Protein AF-A0A2V8MGJ2-F1 (afdb_monomer_lite)

pLDDT: mean 73.65, std 12.36, range [40.78, 85.12]

Foldseek 3Di:
DDDDPDDPPPPVVVVVLVQKDFPLVLLLVVCLVPDPVNVVLVVVVVCLVVVLVVCVVVVVNVVSVVSVVVNVVSVVVSSVVSSVVVSVCCVVCVVCVVVCVVSVRIDD

Secondary structure (DSSP, 8-state):
-------TTHHHHHHHHHS-EE-HHHHHHHHHHH-HHHHHHHHHHHHHHHHHHHHHHTT-HHHHHHHHHHHHHHHHHHHHHHHHHHHHHHHH-GGGHHHHHHTTSEE-

Sequence (108 aa):
MFESDLPARGRRRTAAEADTQISPLEANYWWRQTTPAGALLNNLMVLFILAPVVLVLKSFYALSFAIFATMVPYGLFIRHLAVRAVRQHLQNHPEERDDFEQAGIISC

Radius of gyration: 20.78 Å; chains: 1; bounding box: 33×25×82 Å

Structure (mmCIF, N/CA/C/O backbone):
data_AF-A0A2V8MGJ2-F1
#
_entry.id   AF-A0A2V8MGJ2-F1
#
loop_
_atom_site.group_PDB
_atom_site.id
_atom_site.type_symbol
_atom_site.label_atom_id
_atom_site.label_alt_id
_atom_site.label_comp_id
_atom_site.label_asym_id
_atom_site.label_entity_id
_atom_site.label_seq_id
_atom_site.pdbx_PDB_ins_code
_atom_site.Cartn_x
_atom_site.Cartn_y
_atom_site.Cartn_z
_atom_site.occupancy
_atom_site.B_iso_or_equiv
_atom_site.auth_seq_id
_atom_site.auth_comp_id
_atom_site.auth_asym_id
_atom_site.auth_atom_id
_atom_site.pdbx_PDB_model_num
ATOM 1 N N . MET A 1 1 ? 8.099 14.581 -55.879 1.00 40.78 1 MET A N 1
ATOM 2 C CA . MET A 1 1 ? 9.112 13.564 -55.543 1.00 40.78 1 MET A CA 1
ATOM 3 C C . MET A 1 1 ? 9.137 13.483 -54.028 1.00 40.78 1 MET A C 1
ATOM 5 O O . MET A 1 1 ? 9.348 14.507 -53.392 1.00 40.78 1 M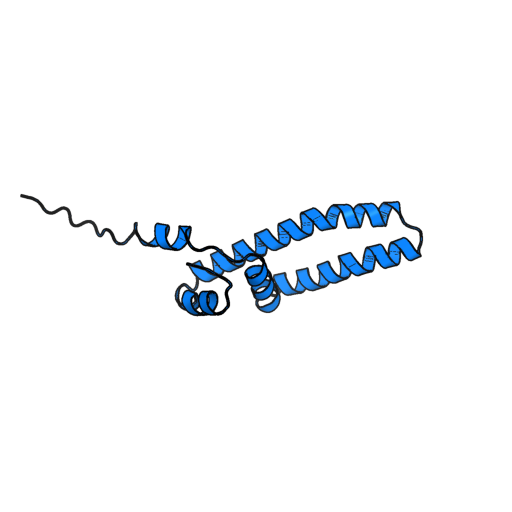ET A O 1
ATOM 9 N N . PHE A 1 2 ? 8.698 12.341 -53.501 1.00 48.00 2 PHE A N 1
ATOM 10 C CA . PHE A 1 2 ? 8.579 12.020 -52.077 1.00 48.00 2 PHE A CA 1
ATOM 11 C C . PHE A 1 2 ? 9.963 11.982 -51.414 1.00 48.00 2 PHE A C 1
ATOM 13 O O . PHE A 1 2 ? 10.901 11.550 -52.069 1.00 48.00 2 PHE A O 1
ATOM 20 N N . GLU A 1 3 ? 10.072 12.423 -50.157 1.00 44.38 3 GLU A N 1
ATOM 21 C CA . GLU A 1 3 ? 10.456 11.555 -49.028 1.00 44.38 3 GLU A CA 1
ATOM 22 C C . GLU A 1 3 ? 10.304 12.353 -47.719 1.00 44.38 3 GLU A C 1
ATOM 24 O O . GLU A 1 3 ? 11.050 13.285 -47.420 1.00 44.38 3 GLU A O 1
ATOM 29 N N . SER A 1 4 ? 9.259 12.043 -46.959 1.00 52.38 4 SER A N 1
ATOM 30 C CA . SER A 1 4 ? 9.019 12.561 -45.616 1.00 52.38 4 SER A CA 1
ATOM 31 C C . SER A 1 4 ? 9.680 11.632 -44.594 1.00 52.38 4 SER A C 1
ATOM 33 O O . SER A 1 4 ? 9.009 10.764 -44.036 1.00 52.38 4 SER A O 1
ATOM 35 N N . ASP A 1 5 ? 10.977 11.809 -44.346 1.00 45.78 5 ASP A N 1
ATOM 36 C CA . ASP A 1 5 ? 11.710 11.096 -43.291 1.00 45.78 5 ASP A CA 1
ATOM 37 C C . ASP A 1 5 ? 11.636 11.857 -41.960 1.00 45.78 5 ASP A C 1
ATOM 39 O O . ASP A 1 5 ? 12.567 12.529 -41.515 1.00 45.78 5 ASP A O 1
ATOM 43 N N . LEU A 1 6 ? 10.483 11.755 -41.299 1.00 57.19 6 LEU A N 1
ATOM 44 C CA . LEU A 1 6 ? 10.365 12.031 -39.868 1.00 57.19 6 LEU A CA 1
ATOM 45 C C . LEU A 1 6 ? 10.436 10.688 -39.128 1.00 57.19 6 LEU A C 1
ATOM 47 O O . LEU A 1 6 ? 9.622 9.802 -39.404 1.00 57.19 6 LEU A O 1
ATOM 51 N N . PRO A 1 7 ? 11.373 10.491 -38.181 1.00 46.06 7 PRO A N 1
ATOM 52 C CA . PRO A 1 7 ? 11.579 9.189 -37.572 1.00 46.06 7 PRO A CA 1
ATOM 53 C C . PRO A 1 7 ? 10.364 8.786 -36.731 1.00 46.06 7 PRO A C 1
ATOM 55 O O . PRO A 1 7 ? 10.124 9.297 -35.635 1.00 46.06 7 PRO A O 1
ATOM 58 N N . ALA A 1 8 ? 9.6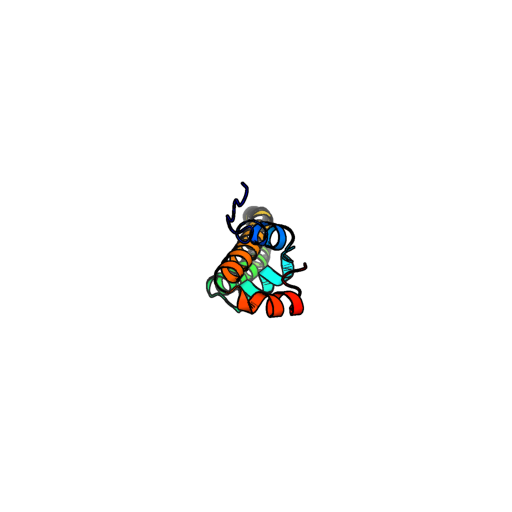50 7.766 -37.208 1.00 52.44 8 ALA A N 1
ATOM 59 C CA . ALA A 1 8 ? 8.579 7.032 -36.531 1.00 52.44 8 ALA A CA 1
ATOM 60 C C . ALA A 1 8 ? 9.037 6.266 -35.261 1.00 52.44 8 ALA A C 1
ATOM 62 O O . ALA A 1 8 ? 8.437 5.264 -34.871 1.00 52.44 8 ALA A O 1
ATOM 63 N N . ARG A 1 9 ? 10.110 6.712 -34.594 1.00 52.28 9 ARG A N 1
ATOM 64 C CA . ARG A 1 9 ? 10.664 6.107 -33.371 1.00 52.28 9 ARG A CA 1
ATOM 65 C C . ARG A 1 9 ? 10.061 6.668 -32.081 1.00 52.28 9 ARG A C 1
ATOM 67 O O . ARG A 1 9 ? 10.114 5.989 -31.063 1.00 52.28 9 ARG A O 1
ATOM 74 N N . GLY A 1 10 ? 9.433 7.846 -32.116 1.00 46.25 10 GLY A N 1
ATOM 75 C CA . GLY A 1 10 ? 8.818 8.450 -30.924 1.00 46.25 10 GLY A CA 1
ATOM 76 C C . GLY A 1 10 ? 7.470 7.840 -30.515 1.00 46.25 10 GLY A C 1
ATOM 77 O O . GLY A 1 10 ? 7.116 7.868 -29.343 1.00 46.25 10 GLY A O 1
ATOM 78 N N . ARG A 1 11 ? 6.718 7.256 -31.460 1.00 46.12 11 ARG A N 1
ATOM 79 C CA . ARG A 1 11 ? 5.316 6.840 -31.241 1.00 46.12 11 ARG A CA 1
ATOM 80 C C . ARG A 1 11 ? 5.144 5.363 -30.835 1.00 46.12 11 ARG A C 1
ATOM 82 O O . ARG A 1 11 ? 4.068 4.978 -30.397 1.00 46.12 11 ARG A O 1
ATOM 89 N N . ARG A 1 12 ? 6.191 4.531 -30.953 1.00 46.03 12 ARG A N 1
ATOM 90 C CA . ARG A 1 12 ? 6.156 3.111 -30.532 1.00 46.03 12 ARG A CA 1
ATOM 91 C C . ARG A 1 12 ? 6.437 2.898 -29.041 1.00 46.03 12 ARG A C 1
ATOM 93 O O . ARG A 1 12 ? 5.891 1.958 -28.476 1.00 46.03 12 ARG A O 1
ATOM 100 N N . ARG A 1 13 ? 7.227 3.765 -28.393 1.00 49.09 13 ARG A N 1
ATOM 101 C CA . ARG A 1 13 ? 7.522 3.645 -26.950 1.00 49.09 13 ARG A CA 1
ATOM 102 C C . ARG A 1 13 ? 6.261 3.756 -26.093 1.00 49.09 13 ARG A C 1
ATOM 104 O O . ARG A 1 13 ? 6.044 2.920 -25.231 1.00 49.09 13 ARG A O 1
ATOM 111 N N . THR A 1 14 ? 5.374 4.692 -26.417 1.00 50.75 14 THR A N 1
ATOM 112 C CA . THR A 1 14 ? 4.136 4.923 -25.658 1.00 50.75 14 THR A CA 1
ATOM 113 C C . THR A 1 14 ? 3.138 3.768 -25.717 1.00 50.75 14 THR A C 1
ATOM 115 O O . THR A 1 14 ? 2.349 3.623 -24.795 1.00 50.75 14 THR A O 1
ATOM 118 N N . ALA A 1 15 ? 3.151 2.948 -26.773 1.00 45.06 15 ALA A N 1
ATOM 119 C CA . ALA A 1 15 ? 2.260 1.789 -26.872 1.00 45.06 15 ALA A CA 1
ATOM 120 C C . ALA A 1 15 ? 2.783 0.598 -26.051 1.00 45.06 15 ALA A C 1
ATOM 122 O O . ALA A 1 15 ? 2.012 -0.021 -25.330 1.00 45.06 15 ALA A O 1
ATOM 123 N N . ALA A 1 16 ? 4.096 0.336 -26.089 1.00 49.75 16 ALA A N 1
ATOM 124 C CA . ALA A 1 16 ? 4.719 -0.722 -25.287 1.00 49.75 16 ALA A CA 1
ATOM 125 C C . ALA A 1 16 ? 4.697 -0.423 -23.774 1.00 49.75 16 ALA A C 1
ATOM 127 O O . ALA A 1 16 ? 4.685 -1.342 -22.964 1.00 49.75 16 ALA A O 1
ATOM 128 N N . GLU A 1 17 ? 4.683 0.858 -23.395 1.00 49.78 17 GLU A N 1
ATOM 129 C CA . GLU A 1 17 ? 4.583 1.326 -22.005 1.00 49.78 17 GLU A CA 1
ATOM 130 C C . GLU A 1 17 ? 3.125 1.361 -21.497 1.00 49.78 17 GLU A C 1
ATOM 132 O O . GLU A 1 17 ? 2.880 1.271 -20.295 1.00 49.78 17 GLU A O 1
ATOM 137 N N . ALA A 1 18 ? 2.146 1.467 -22.406 1.00 50.69 18 ALA A N 1
ATOM 138 C CA . ALA A 1 18 ? 0.718 1.467 -22.076 1.00 50.69 18 ALA A CA 1
ATOM 139 C C . ALA A 1 18 ? 0.157 0.063 -21.801 1.00 50.69 18 ALA A C 1
ATOM 141 O O . ALA A 1 18 ? -0.807 -0.045 -21.045 1.00 50.69 18 ALA A O 1
ATOM 142 N N . ASP A 1 19 ? 0.770 -0.982 -22.366 1.00 52.53 19 ASP A N 1
ATOM 143 C CA . ASP A 1 19 ? 0.357 -2.382 -22.167 1.00 52.53 19 ASP A CA 1
ATOM 144 C C . ASP A 1 19 ? 1.078 -3.067 -20.994 1.00 52.53 19 ASP A C 1
ATOM 146 O O . ASP A 1 19 ? 0.785 -4.201 -20.642 1.00 52.53 19 ASP A O 1
ATOM 150 N N . THR A 1 20 ? 2.009 -2.362 -20.339 1.00 61.94 20 THR A N 1
ATOM 151 C CA . THR A 1 20 ? 2.722 -2.895 -19.175 1.00 61.94 20 THR A CA 1
ATOM 152 C C . THR A 1 20 ? 1.779 -2.943 -17.972 1.00 61.94 20 THR A C 1
ATOM 154 O O . THR A 1 20 ? 1.574 -1.937 -17.276 1.00 61.94 20 THR A O 1
ATOM 157 N N . GLN A 1 21 ? 1.189 -4.108 -17.710 1.00 69.69 21 GLN A N 1
ATOM 158 C CA . GLN A 1 21 ? 0.408 -4.331 -16.501 1.00 69.69 21 GLN A CA 1
ATOM 159 C C . GLN A 1 21 ? 1.356 -4.413 -15.308 1.00 69.69 21 GLN A C 1
ATOM 161 O O . GLN A 1 21 ? 2.104 -5.368 -15.152 1.00 69.69 21 GLN A O 1
ATOM 166 N N . ILE A 1 22 ? 1.326 -3.396 -14.447 1.00 72.62 22 ILE A N 1
ATOM 167 C CA . ILE A 1 22 ? 2.074 -3.409 -13.189 1.00 72.62 22 ILE A CA 1
ATOM 168 C C . ILE A 1 22 ? 1.266 -4.213 -12.171 1.00 72.62 22 ILE A C 1
ATOM 170 O O . ILE A 1 22 ? 0.170 -3.786 -11.788 1.00 72.62 22 ILE A O 1
ATOM 174 N N . SER A 1 23 ? 1.817 -5.331 -11.696 1.00 77.44 23 SER A N 1
ATOM 175 C CA . SER A 1 23 ? 1.256 -6.104 -10.593 1.00 77.44 23 SER A CA 1
ATOM 176 C C . SER A 1 23 ? 1.277 -5.245 -9.326 1.00 77.44 23 SER A C 1
ATOM 178 O O . SER A 1 23 ? 2.337 -4.933 -8.779 1.00 77.44 23 SER A O 1
ATOM 180 N N . PRO A 1 24 ? 0.114 -4.824 -8.807 1.00 72.69 24 PRO A N 1
ATOM 181 C CA . PRO A 1 24 ? 0.073 -3.875 -7.704 1.00 72.69 24 PRO A CA 1
ATOM 182 C C . PRO A 1 24 ? 0.502 -4.493 -6.369 1.00 72.69 24 PRO A C 1
ATOM 184 O O . PRO A 1 24 ? 0.841 -3.762 -5.439 1.00 72.69 24 PRO A O 1
ATOM 187 N N . LEU A 1 25 ? 0.454 -5.823 -6.256 1.00 74.56 25 LEU A N 1
ATOM 188 C CA . LEU A 1 25 ? 0.885 -6.538 -5.060 1.00 74.56 25 LEU A CA 1
ATOM 189 C C . LEU A 1 25 ? 2.414 -6.572 -4.985 1.00 74.56 25 LEU A C 1
ATOM 191 O O . LEU A 1 25 ? 2.994 -6.237 -3.953 1.00 74.56 25 LEU A O 1
ATOM 195 N N . GLU A 1 26 ? 3.051 -6.889 -6.106 1.00 76.19 26 GLU A N 1
ATOM 196 C CA . GLU A 1 26 ? 4.503 -6.982 -6.209 1.00 76.19 26 GLU A CA 1
ATOM 197 C C . GLU A 1 26 ? 5.167 -5.612 -6.279 1.00 76.19 26 GLU A C 1
ATOM 199 O O . GLU A 1 26 ? 6.172 -5.387 -5.611 1.00 76.19 26 GLU A O 1
ATOM 204 N N . ALA A 1 27 ? 4.536 -4.641 -6.943 1.00 77.81 27 ALA A N 1
ATOM 205 C CA . ALA A 1 27 ? 4.962 -3.248 -6.884 1.00 77.81 27 ALA A CA 1
ATOM 206 C C . ALA A 1 27 ? 4.978 -2.715 -5.446 1.00 77.81 27 ALA A C 1
ATOM 208 O O . ALA A 1 27 ? 5.887 -1.990 -5.049 1.00 77.81 27 ALA A O 1
ATOM 209 N N . ASN A 1 28 ? 3.981 -3.090 -4.639 1.00 78.19 28 ASN A N 1
ATOM 210 C CA . ASN A 1 28 ? 3.924 -2.714 -3.229 1.00 78.19 28 ASN A CA 1
ATOM 211 C C . ASN A 1 28 ? 4.987 -3.441 -2.399 1.00 78.19 28 ASN A C 1
ATOM 213 O O . ASN A 1 28 ? 5.569 -2.829 -1.507 1.00 78.19 28 ASN A O 1
ATOM 217 N N . TYR A 1 29 ? 5.270 -4.710 -2.692 1.00 77.75 29 TYR A N 1
ATOM 218 C CA . TYR A 1 29 ? 6.344 -5.450 -2.032 1.00 77.75 29 TYR A CA 1
ATOM 219 C C . TYR A 1 29 ? 7.722 -4.849 -2.337 1.00 77.75 29 TYR A C 1
ATOM 221 O O . TYR A 1 29 ? 8.463 -4.524 -1.409 1.00 77.75 29 TYR A O 1
ATOM 229 N N . TRP A 1 30 ? 8.017 -4.610 -3.617 1.00 81.25 30 TRP A N 1
ATOM 230 C CA . TRP A 1 30 ? 9.251 -3.972 -4.063 1.00 81.25 30 TRP A CA 1
ATOM 231 C C . TRP A 1 30 ? 9.411 -2.589 -3.431 1.00 81.25 30 TRP A C 1
ATOM 233 O O . TRP A 1 30 ? 10.401 -2.335 -2.749 1.00 81.25 30 TRP A O 1
ATOM 243 N N . TRP A 1 31 ? 8.391 -1.728 -3.538 1.00 78.62 31 TRP A N 1
ATOM 244 C CA . TRP A 1 31 ? 8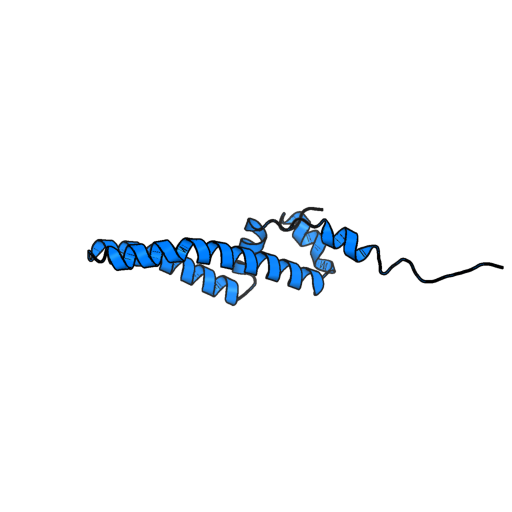.451 -0.357 -3.023 1.00 78.62 31 TRP A CA 1
ATOM 245 C C . TRP A 1 31 ? 8.685 -0.294 -1.507 1.00 78.62 31 TRP A C 1
ATOM 247 O O . TRP A 1 31 ? 9.390 0.597 -1.021 1.00 78.62 31 TRP A O 1
ATOM 257 N N . ARG A 1 32 ? 8.134 -1.255 -0.752 1.00 77.25 32 ARG A N 1
ATOM 258 C CA . ARG A 1 32 ? 8.363 -1.391 0.695 1.00 77.25 32 ARG A CA 1
ATOM 259 C C . ARG A 1 32 ? 9.793 -1.767 1.055 1.00 77.25 32 ARG A C 1
ATOM 261 O O . ARG A 1 32 ? 10.245 -1.361 2.121 1.00 77.25 32 ARG A O 1
ATOM 268 N N . GLN A 1 33 ? 10.476 -2.532 0.208 1.00 78.75 33 GLN A N 1
ATOM 269 C CA . GLN A 1 33 ? 11.852 -2.963 0.455 1.00 78.75 33 GLN A CA 1
ATOM 270 C C . GLN A 1 33 ? 12.888 -1.957 -0.035 1.00 78.75 33 GLN A C 1
ATOM 272 O O . GLN A 1 33 ? 13.921 -1.793 0.607 1.00 78.75 33 GLN A O 1
ATOM 277 N N . THR A 1 34 ? 12.618 -1.271 -1.144 1.00 75.69 34 THR A N 1
ATOM 278 C CA . THR A 1 34 ? 13.612 -0.416 -1.805 1.00 75.69 34 THR A CA 1
ATOM 279 C C . THR A 1 34 ? 13.577 1.040 -1.361 1.00 75.69 34 THR A C 1
ATOM 281 O O . THR A 1 34 ? 14.562 1.749 -1.559 1.00 75.69 34 THR A O 1
ATOM 284 N N . THR A 1 35 ? 12.489 1.516 -0.737 1.00 76.00 35 THR A N 1
ATOM 285 C CA . THR A 1 35 ? 12.368 2.930 -0.348 1.00 76.00 35 THR A CA 1
ATOM 286 C C . THR A 1 35 ? 12.116 3.146 1.148 1.00 76.00 35 THR A C 1
ATOM 288 O O . THR A 1 35 ? 11.325 2.428 1.767 1.00 76.00 35 THR A O 1
ATOM 291 N N . PRO A 1 36 ? 12.699 4.207 1.747 1.00 75.62 36 PRO A N 1
ATOM 292 C CA . PRO A 1 36 ? 12.447 4.553 3.147 1.00 75.62 36 PRO A CA 1
ATOM 293 C C . PRO A 1 36 ? 10.980 4.934 3.399 1.00 75.62 36 PRO A C 1
ATOM 295 O O . PRO A 1 36 ? 10.451 4.681 4.481 1.00 75.62 36 PRO A O 1
ATOM 298 N N . ALA A 1 37 ? 10.295 5.492 2.392 1.00 74.25 37 ALA A N 1
ATOM 299 C CA . ALA A 1 37 ? 8.861 5.772 2.453 1.00 74.25 37 ALA A CA 1
ATOM 300 C C . ALA A 1 37 ? 8.041 4.478 2.582 1.00 74.25 37 ALA A C 1
ATOM 302 O O . ALA A 1 37 ? 7.170 4.383 3.446 1.00 74.25 37 ALA A O 1
ATOM 303 N N . GLY A 1 38 ? 8.358 3.459 1.780 1.00 72.56 38 GLY A N 1
ATOM 304 C CA . GLY A 1 38 ? 7.721 2.149 1.861 1.00 72.56 38 GLY A CA 1
ATOM 305 C C . GLY A 1 38 ? 7.943 1.450 3.212 1.00 72.56 38 GLY A C 1
ATOM 306 O O . GLY A 1 38 ? 7.000 0.879 3.766 1.00 72.56 38 GLY A O 1
ATOM 307 N N . ALA A 1 39 ? 9.138 1.569 3.799 1.00 78.12 39 ALA A N 1
ATOM 308 C CA . ALA A 1 39 ? 9.436 1.041 5.135 1.00 78.12 39 ALA A CA 1
ATOM 309 C C . ALA A 1 39 ? 8.631 1.743 6.250 1.00 78.12 39 ALA A C 1
ATOM 311 O O . ALA A 1 39 ? 8.065 1.085 7.128 1.00 78.12 39 ALA A O 1
ATOM 312 N N . LEU A 1 40 ? 8.513 3.076 6.188 1.00 79.69 40 LEU A N 1
ATOM 313 C CA . LEU A 1 40 ? 7.658 3.862 7.088 1.00 79.69 40 LEU A CA 1
ATOM 314 C C . LEU A 1 40 ? 6.193 3.421 7.011 1.00 79.69 40 LEU A C 1
ATOM 316 O O . LEU A 1 40 ? 5.545 3.225 8.040 1.00 79.69 40 LEU A O 1
ATOM 320 N N . LEU A 1 41 ? 5.682 3.215 5.797 1.00 77.81 41 LEU A N 1
ATOM 321 C CA . LEU A 1 41 ? 4.326 2.716 5.578 1.00 77.81 41 LEU A CA 1
ATOM 322 C C . LEU A 1 41 ? 4.122 1.302 6.130 1.00 77.81 41 LEU A C 1
ATOM 324 O O . LEU A 1 41 ? 3.048 1.002 6.650 1.00 77.81 41 LEU A O 1
ATOM 328 N N . ASN A 1 42 ? 5.130 0.433 6.044 1.00 79.06 42 ASN A N 1
ATOM 329 C CA . ASN A 1 42 ? 5.054 -0.907 6.618 1.00 79.06 42 ASN A CA 1
ATOM 330 C C . ASN A 1 42 ? 4.892 -0.855 8.147 1.00 79.06 42 ASN A C 1
ATOM 332 O O . ASN A 1 42 ? 4.009 -1.512 8.698 1.00 79.06 42 ASN A O 1
ATOM 336 N N . ASN A 1 43 ? 5.673 -0.007 8.821 1.00 79.75 43 ASN A N 1
ATOM 337 C CA . ASN A 1 43 ? 5.530 0.220 10.262 1.00 79.75 43 ASN A CA 1
ATOM 338 C C . ASN A 1 43 ? 4.164 0.823 10.611 1.00 79.75 43 ASN A C 1
ATOM 340 O O . ASN A 1 43 ? 3.544 0.421 11.596 1.00 79.75 43 ASN A O 1
ATOM 344 N N . LEU A 1 44 ? 3.658 1.743 9.783 1.00 82.25 44 LEU A N 1
ATOM 345 C CA . LEU A 1 44 ? 2.340 2.336 9.986 1.00 82.25 44 LEU A CA 1
ATOM 346 C C . LEU A 1 44 ? 1.219 1.296 9.820 1.00 82.25 44 LEU A C 1
ATOM 348 O O . LEU A 1 44 ? 0.298 1.277 10.631 1.00 82.25 44 LEU A O 1
ATOM 352 N N . MET A 1 45 ? 1.323 0.375 8.854 1.00 80.19 45 MET A N 1
ATOM 353 C CA . MET A 1 45 ? 0.397 -0.760 8.719 1.00 80.19 45 MET A CA 1
ATOM 354 C C . MET A 1 45 ? 0.381 -1.655 9.961 1.00 80.19 45 MET A C 1
ATOM 356 O O . MET A 1 45 ? -0.693 -2.042 10.416 1.00 80.19 45 MET A O 1
ATOM 360 N N . VAL A 1 46 ? 1.551 -1.968 10.522 1.00 83.88 46 VAL A N 1
ATOM 361 C CA . VAL A 1 46 ? 1.652 -2.743 11.769 1.00 83.88 46 VAL A CA 1
ATOM 362 C C . VAL A 1 46 ? 0.954 -2.004 12.913 1.00 83.88 46 VAL A C 1
ATOM 364 O O . VAL A 1 46 ? 0.190 -2.607 13.670 1.00 83.88 46 VAL A O 1
ATOM 367 N N . LEU A 1 47 ? 1.133 -0.683 12.988 1.00 82.88 47 LEU A N 1
ATOM 368 C CA . LEU A 1 47 ? 0.445 0.166 13.958 1.00 82.88 47 LEU A CA 1
ATOM 369 C C . LEU A 1 47 ? -1.077 0.146 13.765 1.00 82.88 47 LEU A C 1
ATOM 371 O O . LEU A 1 47 ? -1.807 0.045 14.744 1.00 82.88 47 LEU A O 1
ATOM 375 N N . PHE A 1 48 ? -1.557 0.177 12.520 1.00 80.38 48 PHE A N 1
ATOM 376 C CA . PHE A 1 48 ? -2.984 0.087 12.196 1.00 80.38 48 PHE A CA 1
ATOM 377 C C . PHE A 1 48 ? -3.617 -1.255 12.580 1.00 80.38 48 PHE A C 1
ATOM 379 O O . PHE A 1 48 ? -4.827 -1.304 12.766 1.00 80.38 48 PHE A O 1
ATOM 386 N N . ILE A 1 49 ? -2.835 -2.327 12.720 1.00 81.12 49 ILE A N 1
ATOM 387 C CA . ILE A 1 49 ? -3.323 -3.625 13.208 1.00 81.12 49 ILE A CA 1
ATOM 388 C C . ILE A 1 49 ? -3.302 -3.656 14.741 1.00 81.12 49 ILE A C 1
ATOM 390 O O . ILE A 1 49 ? -4.290 -4.026 15.373 1.00 81.12 49 ILE A O 1
ATOM 394 N N . LEU A 1 50 ? -2.191 -3.241 15.353 1.00 84.94 50 LEU A N 1
ATOM 395 C CA . LEU A 1 50 ? -2.011 -3.294 16.806 1.00 84.94 50 LEU A CA 1
ATOM 396 C C . LEU A 1 50 ? -2.885 -2.281 17.551 1.00 84.94 50 LEU A C 1
ATOM 398 O O . LEU A 1 50 ? -3.456 -2.612 18.589 1.00 84.94 50 LEU A O 1
ATOM 402 N N . ALA A 1 51 ? -3.011 -1.058 17.033 1.00 82.56 51 ALA A N 1
ATOM 403 C CA . ALA A 1 51 ? -3.766 0.012 17.675 1.00 82.56 51 ALA A CA 1
ATOM 404 C C . ALA A 1 51 ? -5.229 -0.382 17.955 1.00 82.56 51 ALA A C 1
ATOM 406 O O . ALA A 1 51 ? -5.612 -0.361 19.126 1.00 82.56 51 ALA A O 1
ATOM 407 N N . PRO A 1 52 ? -6.051 -0.800 16.972 1.00 77.00 52 PRO A N 1
ATOM 408 C CA . PRO A 1 52 ? -7.437 -1.164 17.248 1.00 77.00 52 PRO A CA 1
ATOM 409 C C . PRO A 1 52 ? -7.549 -2.353 18.211 1.00 77.00 52 PRO A C 1
ATOM 411 O O . PRO A 1 52 ? -8.432 -2.336 19.060 1.00 77.00 52 PRO A O 1
ATOM 414 N N . VAL A 1 53 ? -6.634 -3.332 18.179 1.00 82.19 53 VAL A N 1
ATOM 415 C CA . VAL A 1 53 ? -6.626 -4.450 19.148 1.00 82.19 53 VAL A CA 1
ATOM 416 C C . VAL A 1 53 ? -6.439 -3.940 20.582 1.00 82.19 53 VAL A C 1
ATOM 418 O O . VAL A 1 53 ? -7.201 -4.301 21.482 1.00 82.19 53 VAL A O 1
ATOM 421 N N . VAL A 1 54 ? -5.465 -3.052 20.799 1.00 83.56 54 VAL A N 1
ATOM 422 C CA . VAL A 1 54 ? -5.194 -2.453 22.116 1.00 83.56 54 VAL A CA 1
ATOM 423 C C . VAL A 1 54 ? -6.338 -1.538 22.568 1.00 83.56 54 VAL A C 1
ATOM 425 O O . VAL A 1 54 ? -6.693 -1.522 23.749 1.00 83.56 54 VAL A O 1
ATOM 428 N N . LEU A 1 55 ? -6.942 -0.784 21.649 1.00 82.81 55 LEU A N 1
ATOM 429 C CA . LEU A 1 55 ? -8.072 0.094 21.953 1.00 82.81 55 LEU A CA 1
ATOM 430 C C . LEU A 1 55 ? -9.341 -0.687 22.318 1.00 82.81 55 LEU A C 1
ATOM 432 O O . LEU A 1 55 ? -10.024 -0.303 23.271 1.00 82.81 55 LEU A O 1
ATOM 436 N N . VAL A 1 56 ? -9.624 -1.797 21.632 1.00 77.12 56 VAL A N 1
ATOM 437 C CA . VAL A 1 56 ? -10.727 -2.708 21.979 1.00 77.12 56 VAL A CA 1
ATOM 438 C C . VAL A 1 56 ? -10.521 -3.297 23.375 1.00 77.12 56 VAL A C 1
ATOM 440 O O . VAL A 1 56 ? -11.450 -3.274 24.178 1.00 77.12 56 VAL A O 1
ATOM 443 N N . LEU A 1 57 ? -9.299 -3.726 23.717 1.00 81.81 57 LEU A N 1
ATOM 444 C CA . LEU A 1 57 ? -8.959 -4.206 25.068 1.00 81.81 57 LEU A CA 1
ATOM 445 C C . LEU A 1 57 ? -9.235 -3.157 26.159 1.00 81.81 57 LEU A C 1
ATOM 447 O O . LEU A 1 57 ? -9.607 -3.503 27.278 1.00 81.81 57 LEU A O 1
ATOM 451 N N . LYS A 1 58 ? -9.096 -1.867 25.838 1.00 83.12 58 LYS A N 1
ATOM 452 C CA . LYS A 1 58 ? -9.413 -0.747 26.739 1.00 83.12 58 LYS A CA 1
ATOM 453 C C . LYS A 1 58 ? -10.863 -0.247 26.608 1.00 83.12 58 LYS A C 1
ATOM 455 O O . LYS A 1 58 ? -11.175 0.817 27.132 1.00 83.12 58 LYS A O 1
ATOM 460 N N . SER A 1 59 ? -11.746 -0.992 25.937 1.00 84.00 59 SER A N 1
ATOM 461 C CA . SER A 1 59 ? -13.164 -0.654 25.699 1.00 84.00 59 SER A CA 1
ATOM 462 C C . SER A 1 59 ? -13.417 0.636 24.896 1.00 84.00 59 SER A C 1
ATOM 464 O O . SER A 1 59 ? -14.520 1.184 24.913 1.00 84.00 59 SER A O 1
ATOM 466 N N . PHE A 1 60 ? -12.435 1.117 24.128 1.00 83.38 60 PHE A N 1
ATOM 467 C CA . PHE A 1 60 ? -12.590 2.272 23.234 1.00 83.38 60 PHE A CA 1
ATOM 468 C C . PHE A 1 60 ? -13.131 1.850 21.858 1.00 83.38 60 PHE A C 1
ATOM 470 O O . PHE A 1 60 ? -12.465 1.977 20.825 1.00 83.38 60 PHE A O 1
ATOM 477 N N . TYR A 1 61 ? -14.363 1.341 21.828 1.00 79.00 61 TYR A N 1
ATOM 478 C CA . TYR A 1 61 ? -14.969 0.769 20.619 1.00 79.00 61 TYR A CA 1
ATOM 479 C C . TYR A 1 61 ? -15.176 1.791 19.491 1.00 79.00 61 TYR A C 1
ATOM 481 O O . TYR A 1 61 ? -14.863 1.501 18.339 1.00 79.00 61 TYR A O 1
ATOM 489 N N . ALA A 1 62 ? -15.625 3.010 19.811 1.00 82.75 62 ALA A N 1
ATOM 490 C CA . ALA A 1 62 ? -15.854 4.058 18.810 1.00 82.75 62 ALA A CA 1
ATOM 491 C C . ALA A 1 62 ? -14.556 4.491 18.102 1.00 82.75 62 ALA A C 1
ATOM 493 O O . ALA A 1 62 ? -14.526 4.646 16.882 1.00 82.75 62 ALA A O 1
ATOM 494 N N . LEU A 1 63 ? -13.461 4.630 18.857 1.00 81.06 63 LEU A N 1
ATOM 495 C CA . LEU A 1 63 ? -12.159 5.002 18.302 1.00 81.06 63 LEU A CA 1
ATOM 496 C C . LEU A 1 63 ? -11.533 3.845 17.506 1.00 81.06 63 LEU A C 1
ATOM 498 O O . LEU A 1 63 ? -10.955 4.072 16.447 1.00 81.06 63 LEU A O 1
ATOM 502 N N . SER A 1 64 ? -11.726 2.602 17.955 1.00 77.88 64 SER A N 1
ATOM 503 C CA . SER A 1 64 ? -11.320 1.405 17.203 1.00 77.88 64 SER A CA 1
ATOM 504 C C . SER A 1 64 ? -12.027 1.320 15.849 1.00 77.88 64 SER A C 1
ATOM 506 O O . SER A 1 64 ? -11.390 1.033 14.837 1.00 77.88 64 SER A O 1
ATOM 508 N N . PHE A 1 65 ? -13.329 1.627 15.818 1.00 82.88 65 PHE A N 1
ATOM 509 C CA . PHE A 1 65 ? -14.116 1.663 14.587 1.00 82.88 65 PHE A CA 1
ATOM 510 C C . PHE A 1 65 ? -13.634 2.755 13.625 1.00 82.88 65 PHE A C 1
ATOM 512 O O . PHE A 1 65 ? -13.471 2.486 12.437 1.00 82.88 65 PHE A O 1
ATOM 519 N N . ALA A 1 66 ? -13.342 3.959 14.128 1.00 84.81 66 ALA A N 1
ATOM 520 C CA . ALA A 1 66 ? -12.796 5.038 13.307 1.00 84.81 66 ALA A CA 1
ATOM 521 C C . ALA A 1 66 ? -11.458 4.641 12.657 1.00 84.81 66 ALA A C 1
ATOM 523 O O . ALA A 1 66 ? -11.273 4.835 11.455 1.00 84.81 66 ALA A O 1
ATOM 524 N N . ILE A 1 67 ? -10.557 4.012 13.421 1.00 82.50 67 ILE A N 1
ATOM 525 C CA . ILE A 1 67 ? -9.278 3.510 12.897 1.00 82.50 67 ILE A CA 1
ATOM 526 C C . ILE A 1 67 ? -9.523 2.459 11.807 1.00 82.50 67 ILE A C 1
ATOM 528 O O . ILE A 1 67 ? -8.965 2.569 10.714 1.00 82.50 67 ILE A O 1
ATOM 532 N N . PHE A 1 68 ? -10.418 1.499 12.051 1.00 82.44 68 PHE A N 1
ATOM 533 C CA . PHE A 1 68 ? -10.787 0.483 11.061 1.00 82.44 68 PHE A CA 1
ATOM 534 C C . PHE A 1 68 ? -11.346 1.088 9.769 1.00 82.44 68 PHE A C 1
ATOM 536 O O . PHE A 1 68 ? -10.938 0.699 8.674 1.00 82.44 68 PHE A O 1
ATOM 543 N N . ALA A 1 69 ? -12.232 2.079 9.882 1.00 85.12 69 ALA A N 1
ATOM 544 C CA . ALA A 1 69 ? -12.817 2.764 8.735 1.00 85.12 69 ALA A CA 1
ATOM 545 C C . ALA A 1 69 ? -11.750 3.468 7.881 1.00 85.12 69 ALA A C 1
ATOM 547 O O . ALA A 1 69 ? -11.823 3.440 6.654 1.00 85.12 69 ALA A O 1
ATOM 548 N N . THR A 1 70 ? -10.722 4.046 8.512 1.00 84.44 70 THR A N 1
ATOM 549 C CA . THR A 1 70 ? -9.598 4.680 7.797 1.00 84.44 70 THR A CA 1
ATOM 550 C C . THR A 1 70 ? -8.608 3.688 7.185 1.00 84.44 70 THR A C 1
ATOM 552 O O . THR A 1 70 ? -7.867 4.044 6.269 1.00 84.44 70 THR A O 1
ATOM 555 N N . MET A 1 71 ? -8.622 2.428 7.622 1.00 82.19 71 MET A N 1
ATOM 556 C CA . MET A 1 71 ? -7.686 1.400 7.166 1.00 82.19 71 MET A CA 1
ATOM 557 C C . MET A 1 71 ? -7.921 1.003 5.697 1.00 82.19 71 MET A C 1
ATOM 559 O O . MET A 1 71 ? -6.969 0.785 4.947 1.00 82.19 71 MET A O 1
ATOM 563 N N . VAL A 1 72 ? -9.185 0.972 5.262 1.00 81.19 72 VAL A N 1
ATOM 564 C CA . VAL A 1 72 ? -9.579 0.643 3.879 1.00 81.19 72 VAL A CA 1
ATOM 565 C C . VAL A 1 72 ? -9.065 1.674 2.859 1.00 81.19 72 VAL A C 1
ATOM 567 O O . VAL A 1 72 ? -8.331 1.277 1.948 1.00 81.19 72 VAL A O 1
ATOM 570 N N . PRO A 1 73 ? -9.373 2.984 2.977 1.00 84.38 73 PRO A N 1
ATOM 571 C CA . PRO A 1 73 ? -8.847 3.978 2.044 1.00 84.38 73 PRO A CA 1
ATOM 572 C C . PRO A 1 73 ? -7.321 4.093 2.133 1.00 84.38 73 PRO A C 1
ATOM 574 O O . PRO A 1 73 ? -6.671 4.310 1.112 1.00 84.38 73 PRO A O 1
ATOM 577 N N . TYR A 1 74 ? -6.734 3.876 3.315 1.00 81.06 74 TYR A N 1
ATOM 578 C CA . TYR A 1 74 ? -5.283 3.844 3.485 1.00 81.06 74 TYR A CA 1
ATOM 579 C C . TYR A 1 74 ? -4.628 2.720 2.666 1.00 81.06 74 TYR A C 1
ATOM 581 O O . TYR A 1 74 ? -3.675 2.971 1.928 1.00 81.06 74 TYR A O 1
ATOM 589 N N . GLY A 1 75 ? -5.167 1.497 2.712 1.00 79.12 75 GLY A N 1
ATOM 590 C CA . GLY A 1 75 ? -4.655 0.376 1.915 1.00 79.12 75 GLY A CA 1
ATOM 591 C C . GLY A 1 75 ? -4.713 0.636 0.405 1.00 79.12 75 GLY A C 1
ATOM 592 O O . GLY A 1 75 ? -3.756 0.340 -0.316 1.00 79.12 75 GLY A O 1
ATOM 593 N N . LEU A 1 76 ? -5.801 1.251 -0.074 1.00 82.31 76 LEU A N 1
ATOM 594 C CA . LEU A 1 76 ? -5.936 1.653 -1.479 1.00 82.31 76 LEU A CA 1
ATOM 595 C C . LEU A 1 76 ? -4.925 2.738 -1.866 1.00 82.31 76 LEU A C 1
ATOM 597 O O . LEU A 1 76 ? -4.316 2.661 -2.935 1.00 82.31 76 LEU A O 1
ATOM 601 N N . PHE A 1 77 ? -4.704 3.714 -0.987 1.00 83.44 77 PHE A N 1
ATOM 602 C CA . PHE A 1 77 ? -3.727 4.775 -1.200 1.00 83.44 77 PHE A CA 1
ATOM 603 C C . PHE A 1 77 ? -2.300 4.222 -1.323 1.00 83.44 77 PHE A C 1
ATOM 605 O O . PHE A 1 77 ? -1.578 4.583 -2.253 1.00 83.44 77 PHE A O 1
ATOM 612 N N . ILE A 1 78 ? -1.916 3.279 -0.456 1.00 80.38 78 ILE A N 1
ATOM 613 C CA . ILE A 1 78 ? -0.602 2.619 -0.510 1.00 80.38 78 ILE A CA 1
ATOM 614 C C . ILE A 1 78 ? -0.409 1.883 -1.834 1.00 80.38 78 ILE A C 1
ATOM 616 O O . ILE A 1 78 ? 0.630 2.027 -2.478 1.00 80.38 78 ILE A O 1
ATOM 620 N N . ARG A 1 79 ? -1.425 1.134 -2.271 1.00 80.00 79 ARG A N 1
ATOM 621 C CA . ARG A 1 79 ? -1.395 0.421 -3.553 1.00 80.00 79 ARG A CA 1
ATOM 622 C C . ARG A 1 79 ? -1.188 1.385 -4.722 1.00 80.00 79 ARG A C 1
ATOM 624 O O . ARG A 1 79 ? -0.424 1.087 -5.635 1.00 80.00 79 ARG A O 1
ATOM 631 N N . HIS A 1 80 ? -1.832 2.548 -4.679 1.00 82.62 80 HIS A N 1
ATOM 632 C CA . HIS A 1 80 ? -1.680 3.566 -5.714 1.00 82.62 80 HIS A CA 1
ATOM 633 C C . HIS A 1 80 ? -0.270 4.176 -5.731 1.00 82.62 80 HIS A C 1
ATOM 635 O O . HIS A 1 80 ? 0.324 4.327 -6.799 1.00 82.62 80 HIS A O 1
ATOM 641 N N . LEU A 1 81 ? 0.292 4.481 -4.556 1.00 83.69 81 LEU A N 1
ATOM 642 C CA . LEU A 1 81 ? 1.660 4.992 -4.444 1.00 83.69 81 LEU A CA 1
ATOM 643 C C . LEU A 1 81 ? 2.698 3.980 -4.929 1.00 83.69 81 LEU A C 1
ATOM 645 O O . LEU A 1 81 ? 3.612 4.367 -5.648 1.00 83.69 81 LEU A O 1
ATOM 649 N N . ALA A 1 82 ? 2.525 2.701 -4.603 1.00 82.00 82 ALA A N 1
ATOM 650 C CA . ALA A 1 82 ? 3.417 1.635 -5.040 1.00 82.00 82 ALA A CA 1
ATOM 651 C C . ALA A 1 82 ? 3.481 1.511 -6.568 1.00 82.00 82 ALA A C 1
ATOM 653 O O . ALA A 1 82 ? 4.562 1.511 -7.151 1.00 82.00 82 ALA A O 1
ATOM 654 N N . VAL A 1 83 ? 2.320 1.474 -7.232 1.00 81.81 83 VAL A N 1
ATOM 655 C CA . VAL A 1 83 ? 2.246 1.414 -8.702 1.00 81.81 83 VAL A CA 1
ATOM 656 C C . VAL A 1 83 ? 2.881 2.653 -9.328 1.00 81.81 83 VAL A C 1
ATOM 658 O O . VAL A 1 83 ? 3.610 2.552 -10.314 1.00 8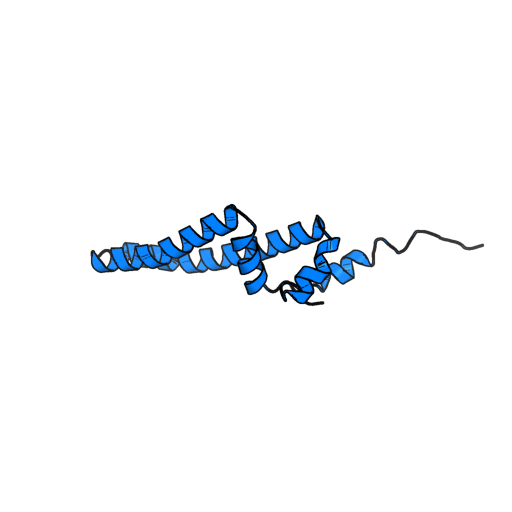1.81 83 VAL A O 1
ATOM 661 N N . ARG A 1 84 ? 2.640 3.832 -8.746 1.00 83.12 84 ARG A N 1
ATOM 662 C CA . ARG A 1 84 ? 3.238 5.079 -9.225 1.00 83.12 84 ARG A CA 1
ATOM 663 C C . ARG A 1 84 ? 4.754 5.096 -9.037 1.00 83.12 84 ARG A C 1
ATOM 665 O O . ARG A 1 84 ? 5.447 5.559 -9.933 1.00 83.12 84 ARG A O 1
ATOM 672 N N . ALA A 1 85 ? 5.256 4.588 -7.916 1.00 82.88 85 ALA A N 1
ATOM 673 C CA . ALA A 1 85 ? 6.684 4.497 -7.640 1.00 82.88 85 ALA A CA 1
ATOM 674 C C . ALA A 1 85 ? 7.379 3.559 -8.630 1.00 82.88 85 ALA A C 1
ATOM 676 O O . ALA A 1 85 ? 8.377 3.955 -9.218 1.00 82.88 85 ALA A O 1
ATOM 677 N N . VAL A 1 86 ? 6.808 2.379 -8.890 1.00 79.88 86 VAL A N 1
ATOM 678 C CA . VAL A 1 86 ? 7.327 1.447 -9.903 1.00 79.88 86 VAL A CA 1
ATOM 679 C C . VAL A 1 86 ? 7.310 2.070 -11.295 1.00 79.88 86 VAL A C 1
ATOM 681 O O . VAL A 1 86 ? 8.312 2.018 -12.000 1.00 79.88 86 VAL A O 1
ATOM 684 N N . ARG A 1 87 ? 6.210 2.729 -11.682 1.00 80.44 87 ARG A N 1
ATOM 685 C CA . ARG A 1 87 ? 6.126 3.409 -12.982 1.00 80.44 87 ARG A CA 1
ATOM 686 C C . ARG A 1 87 ? 7.182 4.510 -13.118 1.00 80.44 87 ARG A C 1
ATOM 688 O O . ARG A 1 87 ? 7.832 4.599 -14.150 1.00 80.44 87 ARG A O 1
ATOM 695 N N . GLN A 1 88 ? 7.361 5.328 -12.083 1.00 83.44 88 GLN A N 1
ATOM 696 C CA . GLN A 1 88 ? 8.370 6.389 -12.060 1.00 83.44 88 GLN A CA 1
ATOM 697 C C . GLN A 1 88 ? 9.793 5.811 -12.116 1.00 83.44 88 GLN A C 1
ATOM 699 O O . GLN A 1 88 ? 10.653 6.362 -12.797 1.00 83.44 88 GLN A O 1
ATOM 704 N N . HIS A 1 89 ? 10.036 4.705 -11.409 1.00 80.62 89 HIS A N 1
ATOM 705 C CA . HIS A 1 89 ? 11.329 4.027 -11.380 1.00 80.62 89 HIS A CA 1
ATOM 706 C C . HIS A 1 89 ? 11.689 3.462 -12.754 1.00 80.62 89 HIS A C 1
ATOM 708 O O . HIS A 1 89 ? 12.749 3.788 -13.268 1.00 80.62 89 HIS A O 1
ATOM 714 N N . LEU A 1 90 ? 10.767 2.750 -13.410 1.00 78.81 90 LEU A N 1
ATOM 715 C CA . LEU A 1 90 ? 10.958 2.221 -14.769 1.00 78.81 90 LEU A CA 1
ATOM 716 C C . LEU A 1 90 ? 11.139 3.316 -15.832 1.00 78.81 90 LEU A C 1
ATOM 718 O O . LEU A 1 90 ? 11.821 3.101 -16.830 1.00 78.81 90 LEU A O 1
ATOM 722 N N . GLN A 1 91 ? 10.547 4.496 -15.633 1.00 81.12 91 GLN A N 1
ATOM 723 C CA . GLN A 1 91 ? 10.773 5.644 -16.518 1.00 81.12 91 GLN A CA 1
ATOM 724 C C . GLN A 1 91 ? 12.184 6.222 -16.385 1.00 81.12 91 GLN A C 1
ATOM 726 O O . GLN A 1 91 ? 12.750 6.686 -17.374 1.00 81.12 91 GLN A O 1
ATOM 731 N N . ASN A 1 92 ? 12.741 6.197 -15.174 1.00 82.56 92 ASN A N 1
ATOM 732 C CA . ASN A 1 92 ? 14.087 6.688 -14.898 1.00 82.56 92 ASN A CA 1
ATOM 733 C C . ASN A 1 92 ? 15.170 5.635 -15.197 1.00 82.56 92 ASN A C 1
ATOM 735 O O . ASN A 1 92 ? 16.270 6.015 -15.589 1.00 82.56 92 ASN A O 1
ATOM 739 N N . HIS A 1 93 ? 14.837 4.351 -15.044 1.00 80.00 93 HIS A N 1
ATOM 740 C CA . HIS A 1 93 ? 15.713 3.187 -15.205 1.00 80.00 93 HIS A CA 1
ATOM 741 C C . HIS A 1 93 ? 15.099 2.166 -16.177 1.00 80.00 93 HIS A C 1
ATOM 743 O O . HIS A 1 93 ? 14.665 1.085 -15.765 1.00 80.00 93 HIS A O 1
ATOM 749 N N . PRO A 1 94 ? 15.003 2.496 -17.479 1.00 76.81 94 PRO A N 1
ATOM 750 C CA . PRO A 1 94 ? 14.427 1.594 -18.475 1.00 76.81 94 PRO A CA 1
ATOM 751 C C . PRO A 1 94 ? 15.218 0.287 -18.650 1.00 76.81 94 PRO A C 1
ATOM 753 O O . PRO A 1 94 ? 14.671 -0.675 -19.184 1.00 76.81 94 PRO A O 1
ATOM 756 N N . GLU A 1 95 ? 16.483 0.249 -18.229 1.00 81.12 95 GLU A N 1
ATOM 757 C CA . GLU A 1 95 ? 17.359 -0.925 -18.237 1.00 81.12 95 GLU A CA 1
ATOM 758 C C . GLU A 1 95 ? 16.944 -2.021 -17.245 1.00 81.12 95 GLU A C 1
ATOM 760 O O . GLU A 1 95 ? 17.206 -3.189 -17.507 1.00 81.12 95 GLU A O 1
ATOM 765 N N . GLU A 1 96 ? 16.247 -1.680 -16.158 1.00 77.94 96 GLU A N 1
ATOM 766 C CA . GLU A 1 96 ? 15.808 -2.645 -15.133 1.00 77.94 96 GLU A CA 1
ATOM 767 C C . GLU A 1 96 ? 14.472 -3.318 -15.494 1.00 77.94 96 GLU A C 1
ATOM 769 O O . GLU A 1 96 ? 13.923 -4.109 -14.730 1.00 77.94 96 GLU A O 1
ATOM 774 N N . ARG A 1 97 ? 13.905 -3.008 -16.665 1.00 74.62 97 ARG A N 1
ATOM 775 C CA . ARG A 1 97 ? 12.586 -3.504 -17.073 1.00 74.62 97 ARG A CA 1
ATOM 776 C C . ARG A 1 97 ? 12.533 -5.034 -17.134 1.00 74.62 97 ARG A C 1
ATOM 778 O O . ARG A 1 97 ? 11.556 -5.611 -16.667 1.00 74.62 97 ARG A O 1
ATOM 785 N N . ASP A 1 98 ? 13.592 -5.672 -17.625 1.00 74.62 98 ASP A N 1
ATOM 786 C CA . ASP A 1 98 ? 13.683 -7.134 -17.721 1.00 74.62 98 ASP A CA 1
ATOM 787 C C . ASP A 1 98 ? 13.736 -7.795 -16.329 1.00 74.62 98 ASP A C 1
ATOM 789 O O . ASP A 1 98 ? 13.133 -8.848 -16.112 1.00 74.62 98 ASP A O 1
ATOM 793 N N . ASP A 1 99 ? 14.388 -7.146 -15.357 1.00 77.50 99 ASP A N 1
ATOM 794 C CA . ASP A 1 99 ? 14.447 -7.611 -13.966 1.00 77.50 99 ASP A CA 1
ATOM 795 C C . ASP A 1 99 ? 13.075 -7.504 -13.288 1.00 77.50 99 ASP A C 1
ATOM 797 O O . ASP A 1 99 ? 12.670 -8.389 -12.534 1.00 77.50 99 ASP A O 1
ATOM 801 N N . PHE A 1 100 ? 12.320 -6.443 -13.586 1.00 75.62 100 PHE A N 1
ATOM 802 C CA . PHE A 1 100 ? 10.956 -6.263 -13.085 1.00 75.62 100 PHE A CA 1
ATOM 803 C C . PHE A 1 100 ? 9.965 -7.242 -13.723 1.00 75.62 100 PHE A C 1
ATOM 805 O O . PHE A 1 100 ? 9.006 -7.640 -13.060 1.00 75.62 100 PHE A O 1
ATOM 812 N N . GLU A 1 101 ? 10.176 -7.635 -14.979 1.00 76.88 101 GLU A N 1
ATOM 813 C CA . GLU A 1 101 ? 9.367 -8.655 -15.653 1.00 76.88 101 GLU A CA 1
ATOM 814 C C . GLU A 1 101 ? 9.657 -10.050 -15.083 1.00 76.88 101 GLU A C 1
ATOM 816 O O . GLU A 1 101 ? 8.726 -10.773 -14.729 1.00 76.88 101 GLU A O 1
ATOM 821 N N . GLN A 1 102 ? 10.934 -10.400 -14.874 1.00 77.00 102 GLN A N 1
ATOM 822 C CA . GLN A 1 102 ? 11.313 -11.647 -14.190 1.00 77.00 102 GLN A CA 1
ATOM 823 C C . GLN A 1 102 ? 10.816 -11.703 -12.746 1.00 77.00 102 GLN A C 1
ATOM 825 O O . GLN A 1 102 ? 10.444 -12.773 -12.263 1.00 77.00 102 GLN A O 1
ATOM 830 N N . ALA A 1 103 ? 10.805 -10.562 -12.059 1.00 73.75 103 ALA A N 1
ATOM 831 C CA . ALA A 1 103 ? 10.287 -10.468 -10.705 1.00 73.75 103 ALA A CA 1
ATOM 832 C C . ALA A 1 103 ? 8.757 -10.600 -10.633 1.00 73.75 103 ALA A C 1
ATOM 834 O O . ALA A 1 103 ? 8.272 -10.807 -9.528 1.00 73.75 103 ALA A O 1
ATOM 835 N N . GLY A 1 104 ? 8.043 -10.499 -11.769 1.00 73.69 104 GLY A N 1
ATOM 836 C CA . GLY A 1 104 ? 6.575 -10.505 -11.876 1.00 73.69 104 GLY A CA 1
ATOM 837 C C . GLY A 1 104 ? 5.916 -9.133 -11.659 1.00 73.69 104 GLY A C 1
ATOM 838 O O . GLY A 1 104 ? 4.688 -8.990 -11.732 1.00 73.69 104 GLY A O 1
ATOM 839 N N . ILE A 1 105 ? 6.723 -8.101 -11.382 1.00 72.31 105 ILE A N 1
ATOM 840 C CA . ILE A 1 105 ? 6.257 -6.764 -10.998 1.00 72.31 105 ILE A CA 1
ATOM 841 C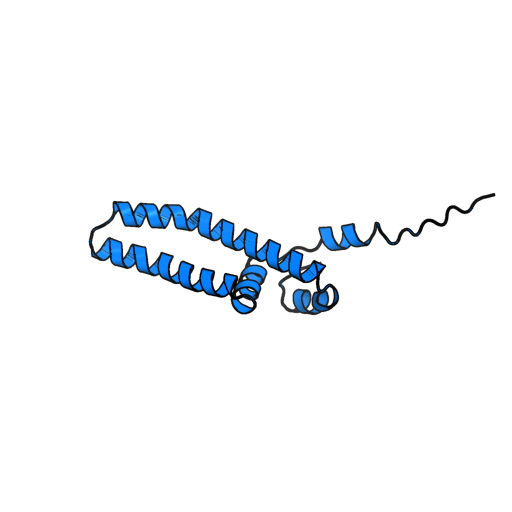 C . ILE A 1 105 ? 5.553 -6.101 -12.179 1.00 72.31 105 ILE A C 1
ATOM 843 O O . ILE A 1 105 ? 4.606 -5.330 -11.991 1.00 72.31 105 ILE A O 1
ATOM 847 N N . ILE A 1 106 ? 6.003 -6.414 -13.391 1.00 71.94 106 ILE A N 1
ATOM 848 C CA . ILE A 1 106 ? 5.360 -6.020 -14.635 1.00 71.94 106 ILE A CA 1
ATOM 849 C C . ILE A 1 106 ? 5.091 -7.238 -15.514 1.00 71.94 106 ILE A C 1
ATOM 851 O O . ILE A 1 106 ? 5.845 -8.204 -15.508 1.00 71.94 106 ILE A O 1
ATOM 855 N N . SER A 1 107 ? 4.010 -7.180 -16.279 1.00 69.69 107 SER A N 1
ATOM 856 C CA . SER A 1 107 ? 3.674 -8.157 -17.313 1.00 69.69 107 SER A CA 1
ATOM 857 C C . SER A 1 107 ? 3.469 -7.410 -18.628 1.00 69.69 107 SER A C 1
ATOM 859 O O . SER A 1 107 ? 2.775 -6.385 -18.643 1.00 69.69 107 SER A O 1
ATOM 861 N N . CYS A 1 108 ? 4.117 -7.889 -19.689 1.00 59.47 108 CYS A N 1
ATOM 862 C CA . CYS A 1 108 ? 3.962 -7.407 -21.061 1.00 59.47 108 CYS A CA 1
ATOM 863 C C . CYS A 1 108 ? 2.887 -8.200 -21.817 1.00 59.47 108 CYS A C 1
ATOM 865 O O . CYS A 1 108 ? 2.664 -9.386 -21.478 1.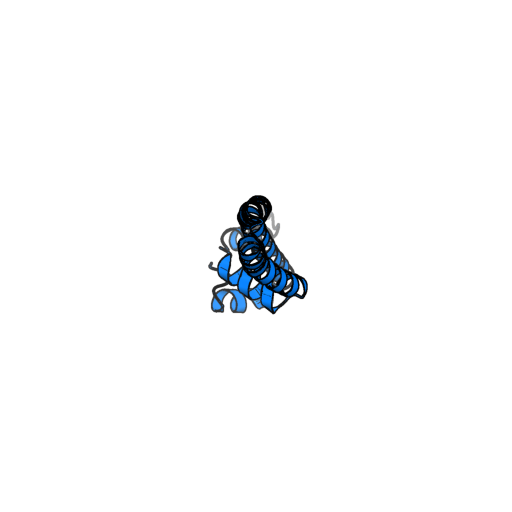00 59.47 108 CYS A O 1
#